Protein AF-A0A022RL47-F1 (afdb_monomer_lite)

pLDDT: mean 91.57, std 6.26, range [70.69, 98.38]

Organism: Erythranthe guttata (NCBI:txid4155)

Radius of gyration: 12.08 Å; chains: 1; bounding box: 34×19×30 Å

Sequence (75 aa):
VPTCLISHLKTIKLVHFVGSEHKFRIVKYLLRNALVLEKMEIVHSFLLNPEQKNSMLQEISLFQRGSKACEVAFV

Structure (mmCIF, N/CA/C/O backbone):
data_AF-A0A022RL47-F1
#
_entry.id   AF-A0A022RL47-F1
#
loop_
_atom_site.group_PDB
_atom_site.id
_atom_site.type_symbol
_atom_site.label_atom_id
_atom_site.label_alt_id
_atom_site.label_comp_id
_atom_site.label_asym_id
_atom_site.label_entity_id
_atom_site.label_seq_id
_atom_site.pdbx_PDB_ins_code
_atom_site.Cartn_x
_atom_site.Cartn_y
_atom_site.Cartn_z
_atom_site.occupancy
_atom_site.B_iso_or_equiv
_atom_site.auth_seq_id
_atom_site.auth_comp_id
_atom_site.auth_asym_id
_atom_site.auth_atom_id
_atom_site.pdbx_PDB_model_num
ATOM 1 N N . VAL A 1 1 ? -13.895 10.492 1.803 1.00 89.00 1 VAL A N 1
ATOM 2 C CA . VAL A 1 1 ? -13.231 9.181 1.600 1.00 89.00 1 VAL A CA 1
ATOM 3 C C . VAL A 1 1 ? -14.319 8.114 1.607 1.00 89.00 1 VAL A C 1
ATOM 5 O O . VAL A 1 1 ? -15.165 8.207 2.488 1.00 89.00 1 VAL A O 1
ATOM 8 N N . PRO A 1 2 ? -14.370 7.172 0.648 1.00 94.50 2 PRO A N 1
ATOM 9 C CA . PRO A 1 2 ? -15.400 6.127 0.621 1.00 94.50 2 PRO A CA 1
ATOM 10 C C . PRO A 1 2 ? -15.349 5.214 1.855 1.00 94.50 2 PRO A C 1
ATOM 12 O O . PRO A 1 2 ? -14.262 4.860 2.310 1.00 94.50 2 PRO A O 1
ATOM 15 N N . THR A 1 3 ? -16.504 4.771 2.356 1.00 96.81 3 THR A N 1
ATOM 16 C CA . THR A 1 3 ? -16.588 3.902 3.545 1.00 96.81 3 THR A CA 1
ATOM 17 C C . THR A 1 3 ? -15.840 2.583 3.356 1.00 96.81 3 THR A C 1
ATOM 19 O O . THR A 1 3 ? -15.144 2.137 4.262 1.00 96.81 3 THR A O 1
ATOM 22 N N . CYS A 1 4 ? -15.906 1.982 2.163 1.00 95.50 4 CYS A N 1
ATOM 23 C CA . CYS A 1 4 ? -15.193 0.737 1.865 1.00 95.50 4 CYS A CA 1
ATOM 24 C C . CYS A 1 4 ? -13.674 0.873 2.040 1.00 95.50 4 CYS A C 1
ATOM 26 O O . CYS A 1 4 ? -13.037 -0.041 2.553 1.00 95.50 4 CYS A O 1
ATOM 28 N N . LEU A 1 5 ? -13.106 2.029 1.684 1.00 95.06 5 LEU A N 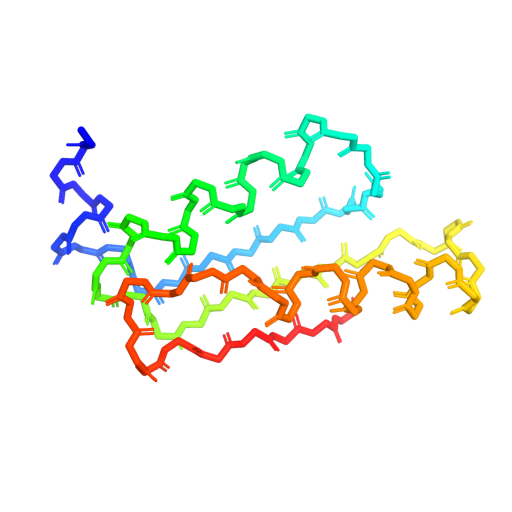1
ATOM 29 C CA . LEU A 1 5 ? -11.681 2.300 1.832 1.00 95.06 5 LEU A CA 1
ATOM 30 C C . LEU A 1 5 ? -11.286 2.367 3.312 1.00 95.06 5 LEU A C 1
ATOM 32 O O . LEU A 1 5 ? -10.241 1.858 3.693 1.00 95.06 5 LEU A O 1
ATOM 36 N N . ILE A 1 6 ? -12.145 2.953 4.146 1.00 96.31 6 ILE A N 1
ATOM 37 C CA . ILE A 1 6 ? -11.879 3.145 5.573 1.00 96.31 6 ILE A CA 1
ATOM 38 C C . ILE A 1 6 ? -12.008 1.834 6.352 1.00 96.31 6 ILE A C 1
ATOM 40 O O . ILE A 1 6 ? -11.154 1.560 7.187 1.00 96.31 6 ILE A O 1
ATOM 44 N N . SER A 1 7 ? -13.063 1.048 6.109 1.00 96.81 7 SER A N 1
ATOM 45 C CA . SER A 1 7 ? -13.453 -0.048 7.011 1.00 96.81 7 SER A CA 1
ATOM 46 C C . SER A 1 7 ? -13.432 -1.452 6.414 1.00 96.81 7 SER A C 1
ATOM 48 O O . SER A 1 7 ? -13.567 -2.409 7.169 1.00 96.81 7 SER A O 1
ATOM 50 N N . HIS A 1 8 ? -13.240 -1.610 5.100 1.00 97.00 8 HIS A N 1
ATOM 51 C CA . HIS A 1 8 ? -13.352 -2.927 4.454 1.00 97.00 8 HIS A CA 1
ATOM 52 C C . HIS A 1 8 ? -12.156 -3.308 3.572 1.00 97.00 8 HIS A C 1
ATOM 54 O O . HIS A 1 8 ? -11.890 -4.493 3.380 1.00 97.00 8 HIS A O 1
ATOM 60 N N . LEU A 1 9 ? -11.432 -2.338 3.008 1.00 97.44 9 LEU A N 1
ATOM 61 C CA . LEU A 1 9 ? -10.389 -2.616 2.025 1.00 97.44 9 LEU A CA 1
ATOM 62 C C . LEU A 1 9 ? -9.083 -3.074 2.688 1.00 97.44 9 LEU A C 1
ATOM 64 O O . LEU A 1 9 ? -8.279 -2.255 3.126 1.00 97.44 9 LEU A O 1
ATOM 68 N N . LYS A 1 10 ? -8.864 -4.391 2.701 1.00 97.81 10 LYS A N 1
ATOM 69 C CA . LYS A 1 10 ? -7.672 -5.031 3.284 1.00 97.81 10 LYS A CA 1
ATOM 70 C C . LYS A 1 10 ? -6.518 -5.234 2.309 1.00 97.81 10 LYS A C 1
ATOM 72 O O . LYS A 1 10 ? -5.362 -5.260 2.725 1.00 97.81 10 LYS A O 1
ATOM 77 N N . THR A 1 11 ? -6.797 -5.358 1.013 1.00 97.81 11 THR A N 1
ATOM 78 C CA . THR A 1 11 ? -5.767 -5.670 0.015 1.00 97.81 11 THR A CA 1
ATOM 79 C C . THR A 1 11 ? -5.966 -4.873 -1.263 1.00 97.81 11 THR A C 1
ATOM 81 O O . THR A 1 11 ? -7.090 -4.718 -1.738 1.00 97.81 11 THR A O 1
ATOM 84 N N . ILE A 1 12 ? -4.866 -4.387 -1.835 1.00 96.50 12 ILE A N 1
ATOM 85 C CA . ILE A 1 12 ? -4.834 -3.713 -3.135 1.00 96.50 12 ILE A CA 1
ATOM 86 C C . ILE A 1 12 ? -3.742 -4.352 -3.987 1.00 96.50 12 ILE A C 1
ATOM 88 O O . ILE A 1 12 ? -2.627 -4.548 -3.512 1.00 96.50 12 ILE A O 1
ATOM 92 N N . LYS A 1 13 ? -4.044 -4.619 -5.259 1.00 95.56 13 LYS A N 1
ATOM 93 C CA . LYS A 1 13 ? -3.055 -5.026 -6.258 1.00 95.56 13 LYS A CA 1
ATOM 94 C C . LYS A 1 13 ? -3.096 -4.066 -7.439 1.00 95.56 13 LYS A C 1
ATOM 96 O O . LYS A 1 13 ? -4.119 -3.946 -8.109 1.00 95.56 13 LYS A O 1
ATOM 101 N N . LEU A 1 14 ? -1.987 -3.379 -7.684 1.00 92.12 14 LEU A N 1
ATOM 102 C CA . LEU A 1 14 ? -1.805 -2.469 -8.808 1.00 92.12 14 LEU A CA 1
ATOM 103 C C . LEU A 1 14 ? -0.952 -3.163 -9.863 1.00 92.12 14 LEU A C 1
ATOM 105 O O . LEU A 1 14 ? 0.205 -3.481 -9.610 1.00 92.12 14 LEU A O 1
ATOM 109 N N . VAL A 1 15 ? -1.527 -3.402 -11.039 1.00 89.81 15 VAL A N 1
ATOM 110 C CA . VAL A 1 15 ? -0.836 -4.041 -12.166 1.00 89.81 15 VAL A CA 1
ATOM 111 C C . VAL A 1 15 ? -0.352 -3.021 -13.186 1.00 89.81 15 VAL A C 1
ATOM 113 O O . VAL A 1 15 ? -0.946 -1.951 -13.330 1.00 89.81 15 VAL A O 1
ATOM 116 N N . HIS A 1 16 ? 0.731 -3.354 -13.894 1.00 83.12 16 HIS A N 1
ATOM 117 C CA . HIS A 1 16 ? 1.348 -2.491 -14.910 1.00 83.12 16 HIS A CA 1
ATOM 118 C C . HIS A 1 16 ? 1.608 -1.072 -14.380 1.00 83.12 16 HIS A C 1
ATOM 120 O O . HIS A 1 16 ? 1.304 -0.050 -15.017 1.00 83.12 16 HIS A O 1
ATOM 126 N N . PHE A 1 17 ? 2.133 -0.995 -13.156 1.00 82.81 17 PHE A N 1
ATOM 127 C CA . PHE A 1 17 ? 2.449 0.278 -12.541 1.00 82.81 17 PHE A CA 1
ATOM 128 C C . PHE A 1 17 ? 3.664 0.887 -13.249 1.00 82.81 17 PHE A C 1
ATOM 130 O O . PHE A 1 17 ? 4.726 0.277 -13.350 1.00 82.81 17 PHE A O 1
ATOM 137 N N . VAL A 1 18 ? 3.466 2.094 -13.777 1.00 76.62 18 VAL A N 1
ATOM 138 C CA . VAL A 1 18 ? 4.484 2.909 -14.449 1.00 76.62 18 VAL A CA 1
ATOM 139 C C . VAL A 1 18 ? 4.433 4.241 -13.727 1.00 76.62 18 VAL A C 1
ATOM 141 O O . VAL A 1 18 ? 3.379 4.881 -13.762 1.00 76.62 18 VAL A O 1
ATOM 144 N N . GLY A 1 19 ? 5.502 4.587 -13.010 1.00 70.69 19 GLY A N 1
ATOM 145 C CA . GLY A 1 19 ? 5.576 5.720 -12.084 1.00 70.69 19 GLY A CA 1
ATOM 146 C C . GLY A 1 19 ? 5.328 7.071 -12.755 1.00 70.69 19 GLY A C 1
ATOM 147 O O . GLY A 1 19 ? 6.255 7.809 -13.049 1.00 70.69 19 GLY A O 1
ATOM 148 N N . SER A 1 20 ? 4.061 7.386 -13.000 1.00 80.31 20 SER A N 1
ATOM 149 C CA . SER A 1 20 ? 3.581 8.700 -13.420 1.00 80.31 20 SER A CA 1
ATOM 150 C C . SER A 1 20 ? 3.010 9.421 -12.209 1.00 80.31 20 SER A C 1
ATOM 152 O O . SER A 1 20 ? 2.443 8.784 -11.316 1.00 80.31 20 SER A O 1
ATOM 154 N N . GLU A 1 21 ? 3.101 10.749 -12.197 1.00 84.50 21 GLU A N 1
ATOM 155 C CA . GLU A 1 21 ? 2.638 11.586 -11.084 1.00 84.50 21 GLU A CA 1
ATOM 156 C C . GLU A 1 21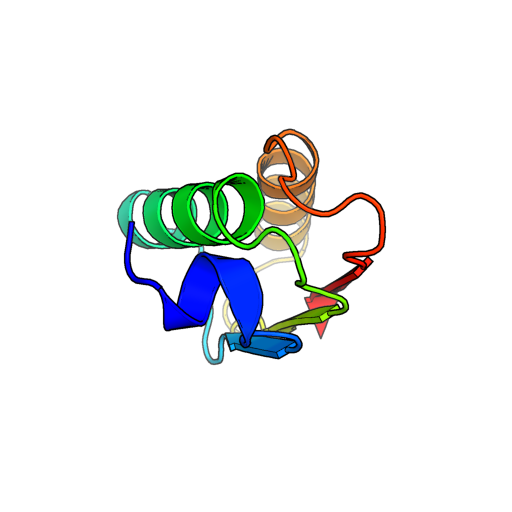 ? 1.191 11.252 -10.670 1.00 84.50 21 GLU A C 1
ATOM 158 O O . GLU A 1 21 ? 0.879 11.104 -9.487 1.00 84.50 21 GLU A O 1
ATOM 163 N N . HIS A 1 22 ? 0.303 11.031 -11.643 1.00 85.88 22 HIS A N 1
ATOM 164 C CA . HIS A 1 22 ? -1.086 10.650 -11.381 1.00 85.88 22 HIS A CA 1
ATOM 165 C C . HIS A 1 22 ? -1.206 9.321 -10.626 1.00 85.88 22 HIS A C 1
ATOM 167 O O . HIS A 1 22 ? -1.983 9.221 -9.674 1.00 85.88 22 HIS A O 1
ATOM 173 N N . LYS A 1 23 ? -0.422 8.304 -11.006 1.00 88.00 23 LYS A N 1
ATOM 174 C CA . LYS A 1 23 ? -0.435 7.006 -10.324 1.00 88.00 23 LYS A CA 1
ATOM 175 C C . LYS A 1 23 ? 0.143 7.112 -8.910 1.00 88.00 23 LYS A C 1
ATOM 177 O O . LYS A 1 23 ? -0.425 6.523 -7.993 1.00 88.00 23 LYS A O 1
ATOM 182 N N . PHE A 1 24 ? 1.186 7.917 -8.697 1.00 92.38 24 PHE A N 1
ATOM 183 C CA . PHE A 1 24 ? 1.700 8.193 -7.350 1.00 92.38 24 PHE A CA 1
ATOM 184 C C . PHE A 1 24 ? 0.669 8.895 -6.464 1.00 92.38 24 PHE A C 1
ATOM 186 O O . PHE A 1 24 ? 0.497 8.515 -5.305 1.00 92.38 24 PHE A O 1
ATOM 193 N N . ARG A 1 25 ? -0.095 9.854 -7.005 1.00 93.88 25 ARG A N 1
ATOM 194 C CA . ARG A 1 25 ? -1.191 10.510 -6.269 1.00 93.88 25 ARG A 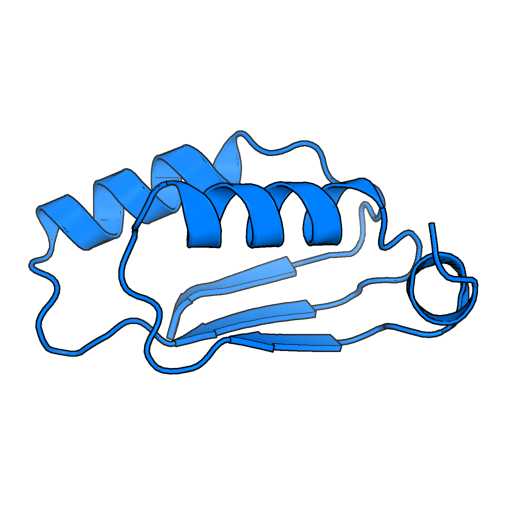CA 1
ATOM 195 C C . ARG A 1 25 ? -2.270 9.515 -5.845 1.00 93.88 25 ARG A C 1
ATOM 197 O O . ARG A 1 25 ? -2.764 9.617 -4.722 1.00 93.88 25 ARG A O 1
ATOM 204 N N . ILE A 1 26 ? -2.589 8.534 -6.692 1.00 93.19 26 ILE A N 1
ATOM 205 C CA . ILE A 1 26 ? -3.519 7.447 -6.351 1.00 93.19 26 ILE A CA 1
ATOM 206 C C . ILE A 1 26 ? -2.947 6.579 -5.225 1.00 93.19 26 ILE A C 1
ATOM 208 O O . ILE A 1 26 ? -3.630 6.365 -4.226 1.00 93.19 26 ILE A O 1
ATOM 212 N N . VAL A 1 27 ? -1.692 6.132 -5.332 1.00 95.31 27 VAL A N 1
ATOM 213 C CA . VAL A 1 27 ? -1.039 5.319 -4.287 1.00 95.31 27 VAL A CA 1
ATOM 214 C C . VAL A 1 27 ? -1.001 6.068 -2.957 1.00 95.31 27 VAL A C 1
ATOM 216 O O . VAL A 1 27 ? -1.415 5.526 -1.935 1.00 95.31 27 VAL A O 1
ATOM 219 N N . LYS A 1 28 ? -0.597 7.342 -2.971 1.00 96.75 28 LYS A N 1
ATOM 220 C CA . LYS A 1 28 ? -0.576 8.206 -1.788 1.00 96.75 28 LYS A CA 1
ATOM 221 C C . LYS A 1 28 ? -1.964 8.357 -1.169 1.00 96.75 28 LYS A C 1
ATOM 223 O O . LYS A 1 28 ? -2.100 8.283 0.049 1.00 96.75 28 LYS A O 1
ATOM 228 N N . TYR A 1 29 ? -2.996 8.559 -1.990 1.00 97.12 29 TYR A N 1
ATOM 229 C CA . TYR A 1 29 ? -4.374 8.649 -1.511 1.00 97.12 29 TYR A CA 1
ATOM 230 C C . TYR A 1 29 ? -4.831 7.340 -0.859 1.00 97.12 29 TYR A C 1
ATOM 232 O O . TYR A 1 29 ? -5.395 7.375 0.234 1.00 97.12 29 TYR A O 1
ATOM 240 N N . LEU A 1 30 ? -4.572 6.197 -1.496 1.00 96.94 30 LEU A N 1
ATOM 241 C CA . LEU A 1 30 ? -4.969 4.885 -0.988 1.00 96.94 30 LEU A CA 1
ATOM 242 C C . LEU A 1 30 ? -4.239 4.551 0.314 1.00 96.94 30 LEU A C 1
ATOM 244 O O . LEU A 1 30 ? -4.897 4.265 1.308 1.00 96.94 30 LEU A O 1
ATOM 248 N N . LEU A 1 31 ? -2.909 4.676 0.344 1.00 96.94 31 LEU A N 1
ATOM 249 C CA . LEU A 1 31 ? -2.113 4.405 1.543 1.00 96.94 31 LEU A CA 1
ATOM 250 C C . LEU A 1 31 ? -2.523 5.296 2.715 1.00 96.94 31 LEU A C 1
ATOM 252 O O . LEU A 1 31 ? -2.631 4.806 3.835 1.00 96.94 31 LEU A O 1
ATOM 256 N N . ARG A 1 32 ? -2.803 6.581 2.469 1.00 97.75 32 ARG A N 1
ATOM 257 C CA . ARG A 1 32 ? -3.192 7.522 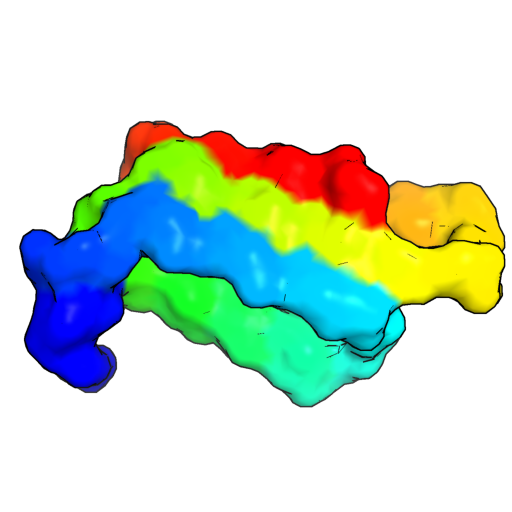3.526 1.00 97.75 32 ARG A CA 1
ATOM 258 C C . ARG A 1 32 ? -4.580 7.241 4.098 1.00 97.75 32 ARG A C 1
ATOM 260 O O . ARG A 1 32 ? -4.782 7.434 5.291 1.00 97.75 32 ARG A O 1
ATOM 267 N N . ASN A 1 33 ? -5.540 6.852 3.260 1.00 97.62 33 ASN A N 1
ATOM 268 C CA . ASN A 1 33 ? -6.951 6.802 3.652 1.00 97.62 33 ASN A CA 1
ATOM 269 C C . ASN A 1 33 ? -7.473 5.389 3.947 1.00 97.62 33 ASN A C 1
ATOM 271 O O . ASN A 1 33 ? -8.539 5.259 4.547 1.00 97.62 33 ASN A O 1
ATOM 275 N N . ALA A 1 34 ? -6.756 4.342 3.536 1.00 97.50 34 ALA A N 1
ATOM 276 C CA . ALA A 1 34 ? -7.149 2.966 3.798 1.00 97.50 34 ALA A CA 1
ATOM 277 C C . ALA A 1 34 ? -6.724 2.535 5.210 1.00 97.50 34 ALA A C 1
ATOM 279 O O . ALA A 1 34 ? -5.596 2.091 5.430 1.00 97.50 34 ALA A O 1
ATOM 280 N N . LEU A 1 35 ? -7.618 2.715 6.187 1.00 97.12 35 LEU A N 1
ATOM 281 C CA . LEU A 1 35 ? -7.280 2.547 7.607 1.00 97.12 35 LEU A CA 1
ATOM 282 C C . LEU A 1 35 ? -7.168 1.080 8.040 1.00 97.12 35 LEU A C 1
ATOM 284 O O . LEU A 1 35 ? -6.479 0.792 9.013 1.00 97.12 35 LEU A O 1
ATOM 288 N N . VAL A 1 36 ? -7.802 0.163 7.303 1.00 97.88 36 VAL A N 1
ATOM 289 C CA . VAL A 1 36 ? -7.756 -1.291 7.550 1.00 97.88 36 VAL A CA 1
ATOM 290 C C . VAL A 1 36 ? -6.916 -2.051 6.518 1.00 97.88 36 VAL A C 1
ATOM 292 O O . VAL A 1 36 ? -7.029 -3.269 6.405 1.00 97.88 36 VAL A O 1
ATOM 295 N N . LEU A 1 37 ? -6.093 -1.346 5.735 1.00 98.38 37 LEU A N 1
ATOM 296 C CA . LEU A 1 37 ? -5.274 -1.968 4.697 1.00 98.38 37 LEU A CA 1
ATOM 297 C C . LEU A 1 37 ? -4.162 -2.817 5.322 1.00 98.38 37 LEU A C 1
ATOM 299 O O . LEU A 1 37 ? -3.395 -2.329 6.148 1.00 98.38 37 LEU A O 1
ATOM 303 N N . GLU A 1 38 ? -4.054 -4.069 4.904 1.00 98.19 38 GLU A N 1
ATOM 304 C CA . GLU A 1 38 ? -3.043 -5.026 5.369 1.00 98.19 38 GLU A CA 1
ATOM 305 C C . GLU A 1 38 ? -1.949 -5.210 4.308 1.00 98.19 38 GLU A C 1
ATOM 307 O O . GLU A 1 38 ? -0.775 -5.333 4.641 1.00 98.19 38 GLU A O 1
ATOM 312 N N . LYS A 1 39 ? -2.301 -5.156 3.015 1.00 97.75 39 LYS A N 1
ATOM 313 C CA . LYS A 1 39 ? -1.340 -5.387 1.928 1.00 97.75 39 LYS A CA 1
ATOM 314 C C . LYS A 1 39 ? -1.600 -4.519 0.699 1.00 97.75 39 LYS A C 1
ATOM 316 O O . LYS A 1 39 ? -2.725 -4.437 0.207 1.00 97.75 39 LYS A O 1
ATOM 321 N N . MET A 1 40 ? -0.542 -3.939 0.140 1.00 96.50 40 MET A N 1
ATOM 322 C CA . MET A 1 40 ? -0.545 -3.332 -1.190 1.00 96.50 40 MET A CA 1
ATOM 323 C C . MET A 1 40 ? 0.553 -3.957 -2.050 1.00 96.50 40 MET A C 1
ATOM 325 O O . MET A 1 40 ? 1.735 -3.831 -1.751 1.00 96.50 40 MET A O 1
ATOM 329 N N . GLU A 1 41 ? 0.157 -4.609 -3.137 1.00 95.56 41 GLU A N 1
ATOM 330 C CA . GLU A 1 41 ? 1.065 -5.162 -4.138 1.00 95.56 41 GLU A CA 1
ATOM 331 C C . GLU A 1 41 ? 1.163 -4.218 -5.331 1.00 95.56 41 GLU A C 1
ATOM 333 O O . GLU A 1 41 ? 0.153 -3.868 -5.947 1.00 95.56 41 GLU A O 1
ATOM 338 N N . ILE A 1 42 ? 2.382 -3.824 -5.678 1.00 92.25 42 ILE A N 1
ATOM 339 C CA . ILE A 1 42 ? 2.670 -2.990 -6.840 1.00 92.25 42 ILE A CA 1
ATOM 340 C C . ILE A 1 42 ? 3.461 -3.838 -7.824 1.00 92.25 42 ILE A C 1
ATOM 342 O O . ILE A 1 42 ? 4.653 -4.078 -7.640 1.00 92.25 42 ILE A O 1
ATOM 346 N N . VAL A 1 43 ? 2.771 -4.294 -8.867 1.00 90.25 43 VAL A N 1
ATOM 347 C CA . VAL A 1 43 ? 3.374 -5.035 -9.969 1.00 90.25 43 VAL A CA 1
ATOM 348 C C . VAL A 1 43 ? 3.903 -4.030 -10.982 1.00 90.25 43 VAL A C 1
ATOM 350 O O . VAL A 1 43 ? 3.138 -3.352 -11.684 1.00 90.25 43 VAL A O 1
ATOM 353 N N . HIS A 1 44 ? 5.223 -3.897 -11.011 1.00 82.38 44 HIS A N 1
ATOM 354 C CA . HIS A 1 44 ? 5.906 -2.948 -11.880 1.00 82.38 44 HIS A CA 1
ATOM 355 C C . HIS A 1 44 ? 5.900 -3.427 -13.337 1.00 82.38 44 HIS A C 1
ATOM 357 O O . HIS A 1 44 ? 5.828 -4.619 -13.632 1.00 82.38 44 HIS A O 1
ATOM 363 N N . SER A 1 45 ? 5.935 -2.482 -14.275 1.00 82.25 45 SER A N 1
ATOM 364 C CA . SER A 1 45 ? 6.121 -2.823 -15.686 1.00 82.25 45 SER A CA 1
ATOM 365 C C . SER A 1 45 ? 7.536 -3.355 -15.932 1.00 82.25 45 SER A C 1
ATOM 367 O O . SER A 1 45 ? 8.501 -2.774 -15.441 1.00 82.25 45 SER A O 1
ATOM 369 N N . PHE A 1 46 ? 7.662 -4.382 -16.777 1.00 78.31 46 PHE A N 1
ATOM 370 C CA . PHE A 1 46 ? 8.944 -4.900 -17.281 1.00 78.31 46 PHE A CA 1
ATOM 371 C C . PHE A 1 46 ? 9.756 -3.856 -18.067 1.00 78.31 46 PHE A C 1
ATOM 373 O O . PHE A 1 46 ? 10.938 -4.055 -18.321 1.00 78.31 46 PHE A O 1
ATOM 380 N N . LEU A 1 47 ? 9.128 -2.739 -18.446 1.00 80.25 47 LEU A N 1
ATOM 381 C CA . LEU A 1 47 ? 9.779 -1.614 -19.118 1.00 80.25 47 LEU A CA 1
ATOM 382 C C . LEU A 1 47 ? 10.549 -0.687 -18.162 1.00 80.25 47 LEU A C 1
ATOM 384 O O . LEU A 1 47 ? 11.270 0.188 -18.632 1.00 80.25 47 LEU A O 1
ATOM 388 N N . LEU A 1 48 ? 10.374 -0.825 -16.841 1.00 81.94 48 LEU A N 1
ATOM 389 C CA . LEU A 1 48 ? 11.072 0.010 -15.863 1.00 81.94 48 LEU A CA 1
ATOM 390 C C . LEU A 1 48 ? 12.497 -0.495 -15.660 1.00 81.94 48 LEU A C 1
ATOM 392 O O . LEU A 1 48 ? 12.716 -1.659 -15.326 1.00 81.94 48 LEU A O 1
ATOM 396 N N . ASN A 1 49 ? 13.466 0.405 -15.801 1.00 86.31 49 ASN A N 1
ATOM 397 C CA . ASN A 1 49 ? 14.845 0.090 -15.461 1.00 86.31 49 ASN A CA 1
ATOM 398 C C . ASN A 1 49 ? 15.038 0.038 -13.919 1.00 86.31 49 ASN A C 1
ATOM 400 O O . ASN A 1 49 ? 14.185 0.524 -13.162 1.00 86.31 49 ASN A O 1
ATOM 404 N N . PRO A 1 50 ? 16.142 -0.551 -13.418 1.00 86.50 50 PRO A N 1
ATOM 405 C CA . PRO A 1 50 ? 16.383 -0.682 -11.979 1.00 86.50 50 PRO A CA 1
ATOM 406 C C . PRO A 1 50 ? 16.405 0.649 -11.212 1.00 86.50 50 PRO A C 1
ATOM 408 O O . PRO A 1 50 ? 15.937 0.704 -10.076 1.00 86.50 50 PRO A O 1
ATOM 411 N N . GLU A 1 51 ? 16.900 1.727 -11.823 1.00 88.06 51 GLU A N 1
ATOM 412 C CA . GLU A 1 51 ? 16.960 3.055 -11.197 1.00 88.06 51 GLU A CA 1
ATOM 413 C C . GLU A 1 51 ? 15.569 3.671 -11.029 1.00 88.06 51 GLU A C 1
ATOM 415 O O . GLU A 1 51 ? 15.218 4.131 -9.943 1.00 88.06 51 GLU A O 1
ATOM 420 N N . GLN A 1 52 ? 14.739 3.611 -12.073 1.00 86.25 52 GLN A N 1
ATOM 421 C CA . GLN A 1 52 ? 13.343 4.044 -12.045 1.00 86.25 52 GLN A CA 1
ATOM 422 C C . GLN A 1 52 ? 12.547 3.241 -11.021 1.00 86.25 52 GLN A C 1
ATOM 424 O O . GLN A 1 52 ? 11.751 3.808 -10.271 1.00 86.25 52 GLN A O 1
ATOM 429 N N . LYS A 1 53 ? 12.791 1.925 -10.953 1.00 85.50 53 LYS A N 1
ATOM 430 C CA . LYS A 1 53 ? 12.212 1.069 -9.919 1.00 85.50 53 LYS A CA 1
ATOM 431 C C . LYS A 1 53 ? 12.615 1.573 -8.537 1.00 85.50 53 LYS A C 1
ATOM 433 O O . LYS A 1 53 ? 11.734 1.845 -7.731 1.00 85.50 53 LYS A O 1
ATOM 438 N N . ASN A 1 54 ? 13.907 1.755 -8.272 1.00 87.50 54 ASN A N 1
ATOM 439 C CA . ASN A 1 54 ? 14.391 2.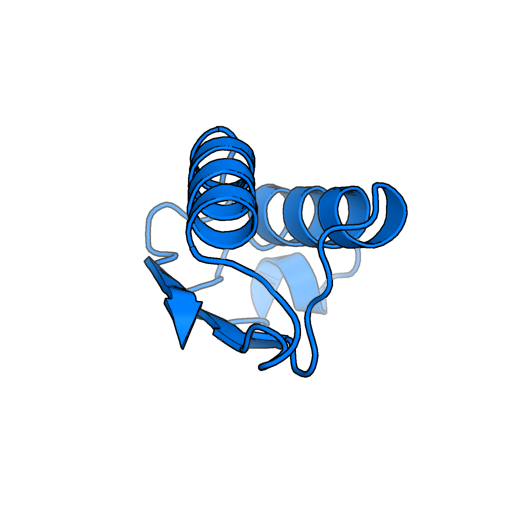189 -6.963 1.00 87.50 54 ASN A CA 1
ATOM 440 C C . ASN A 1 54 ? 13.875 3.582 -6.561 1.00 87.50 54 ASN A C 1
ATOM 442 O O . ASN A 1 54 ? 13.445 3.775 -5.428 1.00 87.50 54 ASN A O 1
ATOM 446 N N . SER A 1 55 ? 13.838 4.531 -7.497 1.00 89.00 55 SER A N 1
ATOM 447 C CA . SER A 1 55 ? 13.278 5.868 -7.271 1.00 89.00 55 SER A CA 1
ATOM 448 C C . SER A 1 55 ? 11.793 5.804 -6.892 1.00 89.00 55 SER A C 1
ATOM 450 O O . SER A 1 55 ? 11.375 6.399 -5.900 1.00 89.00 55 SER A O 1
ATOM 452 N N . MET A 1 56 ? 11.012 4.987 -7.602 1.00 88.12 56 MET A N 1
ATOM 453 C CA . MET A 1 56 ? 9.602 4.750 -7.293 1.00 88.12 56 MET A CA 1
ATOM 454 C C . MET A 1 56 ? 9.403 4.105 -5.911 1.00 88.12 56 MET A C 1
ATOM 456 O O . MET A 1 56 ? 8.483 4.490 -5.185 1.00 88.12 56 MET A O 1
ATOM 460 N N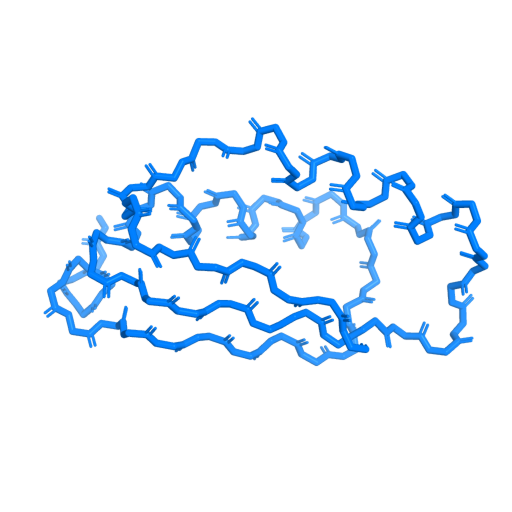 . LEU A 1 57 ? 10.259 3.146 -5.530 1.00 88.06 57 LEU A N 1
ATOM 461 C CA . LEU A 1 57 ? 10.250 2.535 -4.194 1.00 88.06 57 LEU A CA 1
ATOM 462 C C . LEU A 1 57 ? 10.476 3.586 -3.104 1.00 88.06 57 LEU A C 1
ATOM 464 O O . LEU A 1 57 ? 9.722 3.644 -2.129 1.00 88.06 57 LEU A O 1
ATOM 468 N N . GLN A 1 58 ? 11.502 4.419 -3.284 1.00 90.44 58 GLN A N 1
ATOM 469 C CA . GLN A 1 58 ? 11.853 5.476 -2.343 1.00 90.44 58 GLN A CA 1
ATOM 470 C C . GLN A 1 58 ? 10.702 6.468 -2.188 1.00 90.44 58 GLN A C 1
ATOM 472 O O . GLN A 1 58 ? 10.297 6.750 -1.061 1.00 90.44 58 GLN A O 1
ATOM 477 N N . GLU A 1 59 ? 10.101 6.920 -3.288 1.00 92.06 59 GLU A N 1
ATOM 478 C CA . GLU A 1 59 ? 8.979 7.858 -3.237 1.00 92.06 59 GLU A CA 1
ATOM 479 C C . GLU A 1 59 ? 7.779 7.286 -2.463 1.00 92.06 59 GLU A C 1
ATOM 481 O O . GLU A 1 59 ? 7.253 7.934 -1.557 1.00 92.06 59 GLU A O 1
ATOM 486 N N . ILE A 1 60 ? 7.384 6.040 -2.748 1.00 92.38 60 ILE A N 1
ATOM 487 C CA . ILE A 1 60 ? 6.242 5.396 -2.080 1.00 92.38 60 ILE A CA 1
ATOM 488 C C . ILE A 1 60 ? 6.525 5.135 -0.597 1.00 92.38 60 ILE A C 1
ATOM 490 O O . ILE A 1 60 ? 5.609 5.203 0.227 1.00 92.38 60 ILE A O 1
ATOM 494 N N . SER A 1 61 ? 7.780 4.870 -0.226 1.00 91.31 61 SER A N 1
ATOM 495 C CA . SER A 1 61 ? 8.161 4.658 1.175 1.00 91.31 61 SER A CA 1
ATOM 496 C C . SER A 1 61 ? 7.952 5.899 2.052 1.00 91.31 61 SER A C 1
ATOM 498 O O . SER A 1 61 ? 7.679 5.760 3.243 1.00 91.31 61 SER A O 1
ATOM 500 N N . LEU A 1 62 ? 7.988 7.097 1.457 1.00 93.81 62 LEU A N 1
ATOM 501 C CA . LEU A 1 62 ? 7.760 8.374 2.139 1.00 93.81 62 LEU A CA 1
ATOM 502 C C . LEU A 1 62 ? 6.273 8.692 2.348 1.00 93.81 62 LEU A C 1
ATOM 504 O O . LEU A 1 62 ? 5.929 9.653 3.043 1.00 93.81 62 LEU A O 1
ATOM 508 N N . PHE A 1 63 ? 5.360 7.935 1.737 1.00 95.62 63 PHE A N 1
ATOM 509 C CA . PHE A 1 63 ? 3.934 8.212 1.861 1.00 95.62 63 PHE A CA 1
ATOM 510 C C . PHE A 1 63 ? 3.411 7.828 3.246 1.00 95.62 63 PHE A C 1
ATOM 512 O O . PHE A 1 63 ? 3.633 6.726 3.746 1.00 95.62 63 PHE A O 1
ATOM 519 N N . GLN A 1 64 ? 2.648 8.743 3.847 1.00 96.12 64 GLN A N 1
ATOM 520 C CA . GLN A 1 64 ? 1.923 8.466 5.083 1.00 96.12 64 GLN A CA 1
ATOM 521 C C . GLN A 1 64 ? 0.940 7.310 4.890 1.00 96.12 64 GLN A C 1
ATOM 523 O O . GLN A 1 64 ? 0.219 7.251 3.891 1.00 96.12 64 GLN A O 1
ATOM 528 N N . ARG A 1 65 ? 0.879 6.435 5.895 1.00 97.06 65 ARG A N 1
ATOM 529 C CA . ARG A 1 65 ? 0.002 5.265 5.919 1.00 97.06 65 ARG A CA 1
ATOM 530 C C . ARG A 1 65 ? -1.082 5.453 6.970 1.00 97.06 65 ARG A C 1
ATOM 532 O O . ARG A 1 65 ? -0.778 5.755 8.121 1.00 97.06 65 ARG A O 1
ATOM 539 N N . GLY A 1 66 ? -2.334 5.273 6.563 1.00 96.12 66 GLY A N 1
ATOM 540 C CA . GLY A 1 66 ? -3.485 5.252 7.462 1.00 96.12 66 GLY A CA 1
ATOM 541 C C . GLY A 1 66 ? -3.512 3.981 8.310 1.00 96.12 66 GLY A C 1
ATOM 542 O O . GLY A 1 66 ? -3.820 4.043 9.496 1.00 96.12 66 GLY A O 1
ATOM 543 N N . SER A 1 67 ? -3.113 2.851 7.721 1.00 97.00 67 SER A N 1
ATOM 544 C CA . SER A 1 67 ? -2.921 1.582 8.424 1.00 97.00 67 SER A CA 1
ATOM 545 C C . SER A 1 67 ? -1.447 1.333 8.738 1.00 97.00 67 SER A C 1
ATOM 547 O O . SER A 1 67 ? -0.607 1.295 7.837 1.00 97.00 67 SER A O 1
ATOM 549 N N . LYS A 1 68 ? -1.138 1.088 10.017 1.00 95.00 68 LYS A N 1
ATOM 550 C CA . LYS A 1 68 ? 0.196 0.639 10.459 1.00 95.00 68 LYS A CA 1
ATOM 551 C C . LYS A 1 68 ? 0.495 -0.810 10.070 1.00 95.00 68 LYS A C 1
ATOM 553 O O . LYS A 1 68 ? 1.660 -1.177 10.007 1.00 95.00 68 LYS A O 1
ATOM 558 N N . ALA A 1 69 ? -0.543 -1.609 9.820 1.00 96.12 69 ALA A N 1
ATOM 559 C CA . ALA A 1 69 ? -0.414 -3.007 9.421 1.00 96.12 69 ALA A CA 1
ATOM 560 C C . ALA A 1 69 ? -0.148 -3.172 7.917 1.00 96.12 69 ALA A C 1
ATOM 562 O O . ALA A 1 69 ? 0.151 -4.273 7.477 1.00 96.12 69 ALA A O 1
ATOM 563 N N . CYS A 1 70 ? -0.273 -2.102 7.121 1.00 97.19 70 CYS A N 1
ATOM 564 C CA . CYS A 1 70 ? -0.106 -2.197 5.678 1.00 97.19 70 CYS A CA 1
ATOM 565 C C . CYS A 1 70 ? 1.353 -2.462 5.301 1.00 97.19 70 CYS A C 1
ATOM 567 O O . CYS A 1 70 ? 2.202 -1.568 5.390 1.00 97.19 70 CYS A O 1
ATOM 569 N N . GLU A 1 71 ? 1.602 -3.635 4.732 1.00 95.62 71 GLU A N 1
ATOM 570 C CA . GLU A 1 71 ? 2.835 -3.960 4.026 1.00 95.62 71 GLU A CA 1
ATOM 571 C C . GLU A 1 71 ? 2.711 -3.561 2.551 1.00 95.62 71 GLU A C 1
ATOM 573 O O . GLU A 1 71 ? 1.684 -3.796 1.911 1.00 95.62 71 GLU A O 1
ATOM 578 N N . VAL A 1 72 ? 3.750 -2.925 2.000 1.00 94.25 72 VAL A N 1
ATOM 579 C CA . VAL A 1 72 ? 3.813 -2.622 0.561 1.00 94.25 72 VAL A CA 1
ATOM 580 C C . VAL A 1 72 ? 4.863 -3.533 -0.054 1.00 94.25 72 VAL A C 1
ATOM 582 O O . VAL A 1 72 ? 6.038 -3.435 0.291 1.00 94.25 72 VAL A O 1
ATOM 585 N N . ALA A 1 73 ? 4.427 -4.404 -0.958 1.00 91.81 73 ALA A N 1
ATOM 586 C CA . ALA A 1 73 ? 5.275 -5.332 -1.686 1.00 91.81 73 ALA A CA 1
ATOM 587 C C . ALA A 1 73 ? 5.376 -4.908 -3.152 1.00 91.81 73 ALA A C 1
ATOM 589 O O . ALA A 1 73 ? 4.383 -4.527 -3.775 1.00 91.81 73 ALA A O 1
ATOM 590 N N . PHE A 1 74 ? 6.576 -5.010 -3.709 1.00 85.62 74 PHE A N 1
ATOM 591 C CA . PHE A 1 74 ? 6.842 -4.711 -5.109 1.00 85.62 74 PHE A CA 1
ATOM 592 C C . PHE A 1 74 ? 7.220 -6.003 -5.817 1.00 85.62 74 PHE A C 1
ATOM 594 O O . PHE A 1 74 ? 8.188 -6.654 -5.423 1.00 85.62 74 PHE A O 1
ATOM 601 N N . VAL A 1 75 ? 6.431 -6.368 -6.828 1.00 80.69 75 VAL A N 1
ATOM 602 C CA . VAL A 1 75 ? 6.536 -7.641 -7.558 1.00 80.69 75 VAL A CA 1
ATOM 603 C C . VAL A 1 75 ? 6.896 -7.366 -9.000 1.00 80.69 75 VAL A C 1
ATOM 605 O O . VAL A 1 75 ? 6.280 -6.454 -9.598 1.00 80.69 75 VAL A O 1
#

Secondary structure (DSSP, 8-state):
--HHHHHT--EEEEEEE---HHHHHHHHHHHHH-TT--EEEEEE-TT--HHHHHHHHHHHHTS--S-TT-EEEE-

InterPro domains:
  IPR006566 FBD domain [PF08387] (1-42)
  IPR006566 FBD domain [SM00579] (3-75)

Foldseek 3Di:
DDPCQAPPAAEEEAAQDDDDPVVLVVLLVSQQRRQNHQEYEYEYDPPDDPVSVVVSVVSSVPRHGNYPNYDYHYD